Protein AF-A0A645DGV8-F1 (afdb_monomer_lite)

Structure (mmCIF, N/CA/C/O backbone):
data_AF-A0A645DGV8-F1
#
_entry.id   AF-A0A645DGV8-F1
#
loop_
_atom_site.group_PDB
_atom_site.id
_atom_site.type_symbol
_atom_site.label_atom_id
_atom_site.label_alt_id
_atom_site.label_comp_id
_atom_site.label_asym_id
_atom_site.label_entity_id
_atom_site.label_seq_id
_atom_site.pdbx_PDB_ins_code
_atom_site.Cartn_x
_atom_site.Cartn_y
_atom_site.Cartn_z
_atom_site.occupancy
_atom_site.B_iso_or_equiv
_atom_site.auth_seq_id
_atom_site.auth_comp_id
_atom_site.auth_asym_id
_atom_site.auth_atom_id
_atom_site.pdbx_PDB_model_num
ATOM 1 N N . MET A 1 1 ? 8.131 1.128 -0.378 1.00 94.56 1 MET A N 1
ATOM 2 C CA . MET A 1 1 ? 6.727 1.595 -0.230 1.00 94.56 1 MET A CA 1
ATOM 3 C C . MET A 1 1 ? 6.273 1.346 1.203 1.00 94.56 1 MET A C 1
ATOM 5 O O . MET A 1 1 ? 6.966 0.623 1.907 1.00 94.56 1 MET A O 1
ATOM 9 N N . VAL A 1 2 ? 5.171 1.954 1.645 1.00 97.00 2 VAL A N 1
ATOM 10 C CA . VAL A 1 2 ? 4.652 1.853 3.024 1.00 97.00 2 VAL A CA 1
ATOM 11 C C . VAL A 1 2 ? 3.153 1.575 3.017 1.00 97.00 2 VAL A C 1
ATOM 13 O O . VAL A 1 2 ? 2.475 1.901 2.041 1.00 97.00 2 VAL A O 1
ATOM 16 N N . LEU A 1 3 ? 2.638 1.009 4.107 1.00 97.69 3 LEU A N 1
ATOM 17 C CA . LEU A 1 3 ? 1.203 0.873 4.326 1.00 97.69 3 LEU A CA 1
ATOM 18 C C . LEU A 1 3 ? 0.654 2.152 4.964 1.00 97.69 3 LEU A C 1
ATOM 20 O O . LEU A 1 3 ? 1.232 2.695 5.905 1.00 97.69 3 LEU A O 1
ATOM 24 N N . VAL A 1 4 ? -0.481 2.621 4.457 1.00 97.50 4 VAL A N 1
ATOM 25 C CA . VAL A 1 4 ? -1.251 3.730 5.015 1.00 97.50 4 VAL A CA 1
ATOM 26 C C . VAL A 1 4 ? -2.614 3.219 5.456 1.00 97.50 4 VAL A C 1
ATOM 28 O O . VAL A 1 4 ? -3.243 2.425 4.761 1.00 97.50 4 VAL A O 1
ATOM 31 N N . SER A 1 5 ? -3.075 3.689 6.612 1.00 96.88 5 SER A N 1
ATOM 32 C CA . SER A 1 5 ? -4.399 3.387 7.169 1.00 96.88 5 SER A CA 1
ATOM 33 C C . SER A 1 5 ? -4.938 4.582 7.964 1.00 96.88 5 SER A C 1
ATOM 35 O O . SER A 1 5 ? -4.171 5.464 8.351 1.00 96.88 5 SER A O 1
ATOM 37 N N . SER A 1 6 ? -6.250 4.658 8.201 1.00 94.88 6 SER A N 1
ATOM 38 C CA . SER A 1 6 ? -6.841 5.760 8.980 1.00 94.88 6 SER A CA 1
ATOM 39 C C . SER A 1 6 ? -6.401 5.714 10.440 1.00 94.88 6 SER A C 1
ATOM 41 O O . SER A 1 6 ? -6.556 4.686 11.087 1.00 94.88 6 SER A O 1
ATOM 43 N N . SER A 1 7 ? -5.939 6.833 11.006 1.00 90.00 7 SER A N 1
ATOM 44 C CA . SER A 1 7 ? -5.564 6.873 12.430 1.00 90.00 7 SER A CA 1
ATOM 45 C C . SER A 1 7 ? -6.736 6.608 13.379 1.00 90.00 7 SER A C 1
ATOM 47 O O . SER A 1 7 ? -6.511 6.188 14.508 1.00 90.00 7 SER A O 1
ATOM 49 N N . ALA A 1 8 ? -7.975 6.853 12.942 1.00 85.12 8 ALA A N 1
ATOM 50 C CA . ALA A 1 8 ? -9.166 6.662 13.768 1.00 85.12 8 ALA A CA 1
ATOM 51 C C . ALA A 1 8 ? -9.651 5.202 13.803 1.00 85.12 8 ALA A C 1
ATOM 53 O O . ALA A 1 8 ? -10.239 4.780 14.793 1.00 85.12 8 ALA A O 1
ATOM 54 N N . ASN A 1 9 ? -9.400 4.444 12.730 1.00 77.56 9 ASN A N 1
ATOM 55 C CA . ASN A 1 9 ? -10.008 3.130 12.485 1.00 77.56 9 ASN A CA 1
ATOM 56 C C . ASN A 1 9 ? -8.968 2.029 12.198 1.00 77.56 9 ASN A C 1
ATOM 58 O O . ASN A 1 9 ? -9.311 0.987 11.639 1.00 77.56 9 ASN A O 1
ATOM 62 N N . SER A 1 10 ? -7.694 2.274 12.519 1.00 76.31 10 SER A N 1
ATOM 63 C CA . SER A 1 10 ? -6.585 1.359 12.244 1.00 76.31 10 SER A CA 1
ATOM 64 C C . SER A 1 10 ? -6.077 0.681 13.506 1.00 76.31 10 SER A C 1
ATOM 66 O O . SER A 1 10 ? -5.830 1.321 14.528 1.00 76.31 10 SER A O 1
ATOM 68 N N . HIS A 1 11 ? -5.844 -0.622 13.379 1.00 84.00 11 HIS A N 1
ATOM 69 C CA . HIS A 1 11 ? -5.140 -1.446 14.357 1.00 84.00 11 HIS A CA 1
ATOM 70 C C . HIS A 1 11 ? -3.811 -1.983 13.799 1.00 84.00 11 HIS A C 1
ATOM 72 O O . HIS A 1 11 ? -3.225 -2.906 14.367 1.00 84.00 11 HIS A O 1
ATOM 78 N N . TYR A 1 12 ? -3.334 -1.430 12.675 1.00 91.12 12 TYR A N 1
ATOM 79 C CA . TYR A 1 12 ? -2.062 -1.832 12.083 1.00 91.12 12 TYR A CA 1
ATOM 80 C C . TYR A 1 12 ? -0.894 -1.367 12.955 1.00 91.12 12 TYR A C 1
ATOM 82 O O . TYR A 1 12 ? -0.874 -0.245 13.457 1.00 91.12 12 TYR A O 1
ATOM 90 N N . LYS A 1 13 ? 0.086 -2.256 13.132 1.00 92.56 13 LYS A N 1
ATOM 91 C CA . LYS A 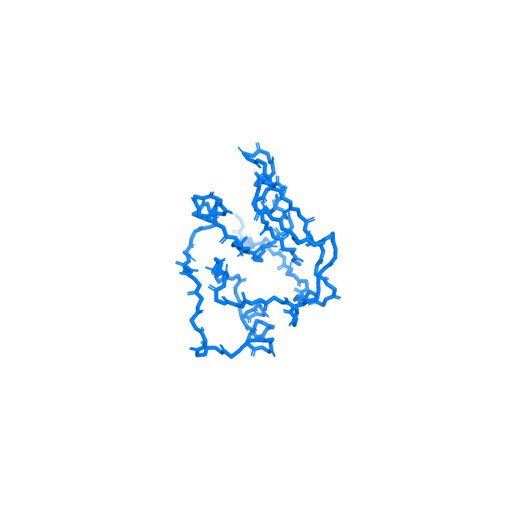1 13 ? 1.326 -1.983 13.869 1.00 92.56 13 LYS A CA 1
ATOM 92 C C . LYS A 1 13 ? 2.224 -1.031 13.074 1.00 92.56 13 LYS A C 1
ATOM 94 O O . LYS A 1 13 ? 2.061 -0.891 11.864 1.00 92.56 13 LYS A O 1
ATOM 99 N N . ASP A 1 14 ? 3.237 -0.457 13.721 1.00 95.06 14 ASP A N 1
ATOM 100 C CA . ASP A 1 14 ? 4.249 0.376 13.045 1.00 95.06 14 ASP A CA 1
ATOM 101 C C . ASP A 1 14 ? 5.035 -0.392 11.975 1.00 95.06 14 ASP A C 1
ATOM 103 O O . ASP A 1 14 ? 5.513 0.198 11.011 1.00 95.06 14 ASP A O 1
ATOM 107 N N . LYS A 1 15 ? 5.154 -1.715 12.135 1.00 97.31 15 LYS A N 1
ATOM 108 C CA . LYS A 1 15 ? 5.739 -2.629 11.154 1.00 97.31 15 LYS A CA 1
ATOM 109 C C . LYS A 1 15 ? 4.768 -3.761 10.869 1.00 97.31 15 LYS A C 1
ATOM 111 O O . LYS A 1 15 ? 4.256 -4.374 11.808 1.00 97.31 15 LYS A O 1
ATOM 116 N N . VAL A 1 16 ? 4.537 -4.053 9.596 1.00 97.25 16 VAL A N 1
ATOM 117 C CA . VAL A 1 16 ? 3.584 -5.078 9.157 1.00 97.25 16 VAL A CA 1
ATOM 118 C C . VAL A 1 16 ? 4.219 -5.990 8.115 1.00 97.25 16 VAL A C 1
ATOM 120 O O . VAL A 1 16 ? 4.945 -5.534 7.229 1.00 97.25 16 VAL A O 1
ATOM 123 N N . HIS A 1 17 ? 3.963 -7.290 8.224 1.00 97.81 17 HIS A N 1
ATOM 124 C CA . HIS A 1 17 ? 4.315 -8.236 7.177 1.00 97.81 17 HIS A CA 1
ATOM 125 C C . HIS A 1 17 ? 3.169 -8.299 6.153 1.00 97.81 17 HIS A C 1
ATOM 127 O O . HIS A 1 17 ? 2.015 -8.339 6.577 1.00 97.81 17 HIS A O 1
ATOM 133 N N . PRO A 1 18 ? 3.426 -8.334 4.830 1.00 97.19 18 PRO A N 1
ATOM 134 C CA . PRO A 1 18 ? 2.353 -8.409 3.830 1.00 97.19 18 PRO A CA 1
ATOM 135 C C . PRO A 1 18 ? 1.423 -9.616 4.026 1.00 97.19 18 PRO A C 1
ATOM 137 O O . PRO A 1 18 ? 0.212 -9.487 3.913 1.00 97.19 18 PRO A O 1
ATOM 140 N N . GLN A 1 19 ? 1.981 -10.761 4.430 1.00 96.62 19 GLN A N 1
ATOM 141 C CA . GLN A 1 19 ? 1.217 -11.980 4.735 1.00 96.62 19 GLN A CA 1
ATOM 142 C C . GLN A 1 19 ? 0.202 -11.822 5.885 1.00 96.62 19 GLN A C 1
ATOM 144 O O . GLN A 1 19 ? -0.739 -12.604 5.974 1.00 96.62 19 GLN A O 1
ATOM 149 N N . ASP A 1 20 ? 0.375 -10.822 6.755 1.00 95.62 20 ASP A N 1
ATOM 150 C CA . ASP A 1 20 ? -0.554 -10.546 7.859 1.00 95.62 20 ASP A CA 1
ATOM 151 C C . ASP A 1 20 ? -1.738 -9.661 7.420 1.00 95.62 20 ASP A C 1
ATOM 153 O O . ASP A 1 20 ? -2.617 -9.350 8.228 1.00 95.62 20 ASP A O 1
ATOM 157 N N . LEU A 1 21 ? -1.754 -9.199 6.164 1.00 96.31 21 LEU A N 1
ATOM 158 C CA . LEU A 1 21 ? -2.784 -8.313 5.632 1.00 96.31 21 LEU A CA 1
ATOM 159 C C . LEU A 1 21 ? -3.826 -9.097 4.834 1.00 96.31 21 LEU A C 1
ATOM 161 O O . LEU A 1 21 ? -3.502 -9.873 3.937 1.00 96.31 21 LEU A O 1
ATOM 165 N N . ASP A 1 22 ? -5.095 -8.808 5.108 1.00 96.06 22 ASP A N 1
ATOM 166 C CA . ASP A 1 22 ? -6.219 -9.276 4.299 1.00 96.06 22 ASP A CA 1
ATOM 167 C C . ASP A 1 22 ? -6.430 -8.337 3.098 1.00 96.06 22 ASP A C 1
ATOM 169 O O . ASP A 1 22 ? -6.845 -7.181 3.269 1.00 96.06 22 ASP A O 1
ATOM 173 N N . VAL A 1 23 ? -6.157 -8.841 1.889 1.00 97.25 23 VAL A N 1
ATOM 174 C CA . VAL A 1 23 ? -6.297 -8.113 0.613 1.00 97.25 23 VAL A CA 1
ATOM 175 C C . VAL A 1 23 ? -7.731 -7.663 0.337 1.00 97.25 23 VAL A C 1
ATOM 177 O O . VAL A 1 23 ? -7.952 -6.651 -0.326 1.00 97.25 23 VAL A O 1
ATOM 180 N N . LYS A 1 24 ? -8.734 -8.313 0.940 1.00 97.06 24 LYS A N 1
ATOM 181 C CA . LYS A 1 24 ? -10.143 -7.896 0.824 1.00 97.06 24 LYS A CA 1
ATOM 182 C C . LYS A 1 24 ? -10.426 -6.563 1.497 1.00 97.06 24 LYS A C 1
ATOM 184 O O . LYS A 1 24 ? -11.497 -5.989 1.303 1.00 97.06 24 LYS A O 1
ATOM 189 N N . ASN A 1 25 ? -9.481 -6.065 2.291 1.00 96.81 25 ASN A N 1
ATOM 190 C CA . ASN A 1 25 ? -9.536 -4.742 2.887 1.00 96.81 25 ASN A CA 1
ATOM 191 C C . ASN A 1 25 ? -8.692 -3.693 2.149 1.00 96.81 25 ASN A C 1
ATOM 193 O O . ASN A 1 25 ? -8.685 -2.527 2.548 1.00 96.81 25 ASN A O 1
ATOM 197 N N . GLU A 1 26 ? -8.018 -4.079 1.070 1.00 98.00 26 GLU A N 1
ATOM 198 C CA . GLU A 1 26 ? -7.142 -3.193 0.320 1.00 98.00 26 GLU A CA 1
ATOM 199 C C . GLU A 1 26 ? -7.927 -2.164 -0.509 1.00 98.00 26 GLU A C 1
ATOM 201 O O . GLU A 1 26 ? -8.887 -2.485 -1.220 1.00 98.00 26 GLU A O 1
ATOM 206 N N . ILE A 1 27 ? -7.469 -0.914 -0.444 1.00 98.12 27 ILE A N 1
ATOM 207 C CA . ILE A 1 27 ? -7.723 0.123 -1.442 1.00 98.12 27 ILE A CA 1
ATOM 208 C C . ILE A 1 27 ? -6.535 0.094 -2.404 1.00 98.12 27 ILE A C 1
ATOM 210 O O . ILE A 1 27 ? -5.484 0.688 -2.151 1.00 98.12 27 ILE A O 1
ATOM 214 N N . PHE A 1 28 ? -6.700 -0.650 -3.488 1.00 97.88 28 PHE A N 1
ATOM 215 C CA . PHE A 1 28 ? -5.645 -0.954 -4.436 1.00 97.88 28 PHE A CA 1
ATOM 216 C C . PHE A 1 28 ? -5.462 0.180 -5.444 1.00 97.88 28 PHE A C 1
ATOM 218 O O . PHE A 1 28 ? -6.428 0.713 -5.991 1.00 9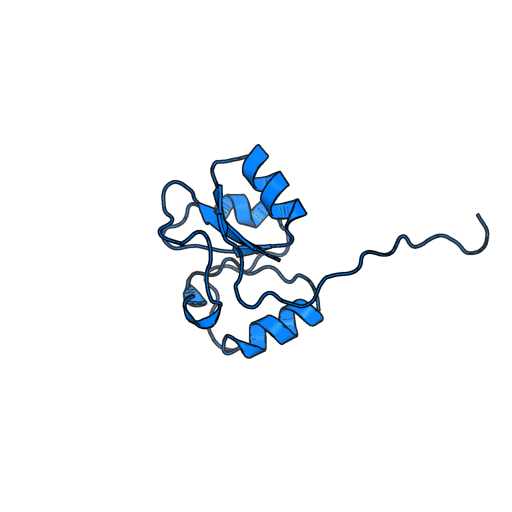7.88 28 PHE A O 1
ATOM 225 N N . SER A 1 29 ? -4.205 0.523 -5.708 1.00 96.81 29 SER A N 1
ATOM 226 C CA . SER A 1 29 ? -3.792 1.434 -6.770 1.00 96.81 29 SER A CA 1
ATOM 227 C C . SER A 1 29 ? -2.608 0.802 -7.482 1.00 96.81 29 SER A C 1
ATOM 229 O O . SER A 1 29 ? -1.649 0.391 -6.831 1.00 96.81 29 SER A O 1
ATOM 231 N N . ASP A 1 30 ? -2.648 0.770 -8.810 1.00 93.94 30 ASP A N 1
ATOM 232 C CA . ASP A 1 30 ? -1.523 0.273 -9.595 1.00 93.94 30 ASP A CA 1
ATOM 233 C C . ASP A 1 30 ? -0.360 1.282 -9.552 1.00 93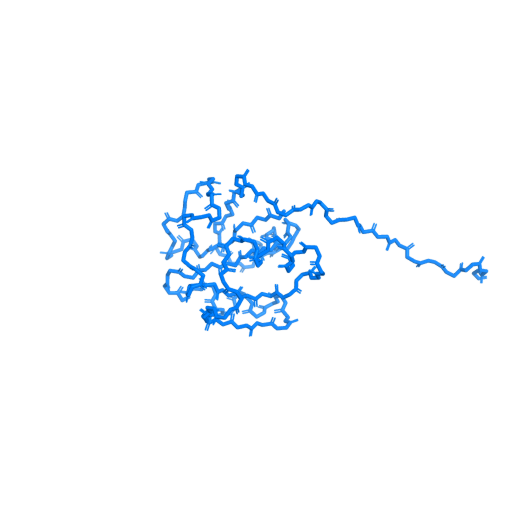.94 30 ASP A C 1
ATOM 235 O O . ASP A 1 30 ? -0.457 2.414 -10.037 1.00 93.94 30 ASP A O 1
ATOM 239 N N . TRP A 1 31 ? 0.756 0.875 -8.942 1.00 93.56 31 TRP A N 1
ATOM 240 C CA . TRP A 1 31 ? 2.000 1.647 -8.896 1.00 93.56 31 TRP A CA 1
ATOM 241 C C . TRP A 1 31 ? 3.031 1.185 -9.932 1.00 93.56 31 TRP A C 1
ATOM 243 O O . TRP A 1 31 ? 4.182 1.621 -9.882 1.00 93.56 31 TRP A O 1
ATOM 253 N N . GLY A 1 32 ? 2.637 0.359 -10.895 1.00 92.81 32 GLY A N 1
ATOM 254 C CA . GLY A 1 32 ? 3.437 -0.126 -12.009 1.00 92.81 32 GLY A CA 1
ATOM 255 C C . GLY A 1 32 ? 3.898 -1.583 -11.865 1.00 92.81 32 GLY A C 1
ATOM 256 O O . GLY A 1 32 ? 3.711 -2.209 -10.822 1.00 92.81 32 GLY A O 1
ATOM 257 N N . PRO A 1 33 ? 4.586 -2.117 -12.892 1.00 92.94 33 PRO A N 1
ATOM 258 C CA . PRO A 1 33 ? 4.810 -3.558 -13.040 1.00 92.94 33 PRO A CA 1
ATOM 259 C C . PRO A 1 33 ? 5.536 -4.226 -11.868 1.00 92.94 33 PRO A C 1
ATOM 261 O O . PRO A 1 33 ? 5.119 -5.285 -11.418 1.00 92.94 33 PRO A O 1
ATOM 264 N N . ASN A 1 34 ? 6.588 -3.602 -11.328 1.00 93.12 34 ASN A N 1
ATOM 265 C CA . ASN A 1 34 ? 7.336 -4.182 -10.203 1.00 93.12 34 ASN A CA 1
ATOM 266 C C . ASN A 1 34 ? 6.480 -4.277 -8.934 1.00 93.12 34 ASN A C 1
ATOM 268 O O . ASN A 1 34 ? 6.620 -5.221 -8.162 1.00 93.12 34 ASN A O 1
ATOM 272 N N . 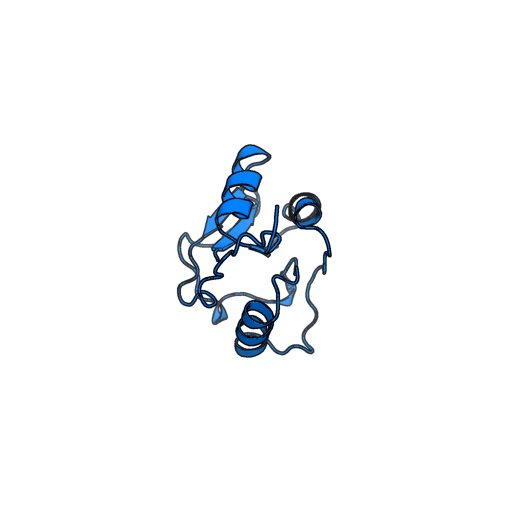PHE A 1 35 ? 5.588 -3.305 -8.723 1.00 95.31 35 PHE A N 1
ATOM 273 C CA . PHE A 1 35 ? 4.643 -3.357 -7.616 1.00 95.31 35 PHE A CA 1
ATOM 274 C C . PHE A 1 35 ? 3.611 -4.461 -7.836 1.00 95.31 35 PHE A C 1
ATOM 276 O O . PHE A 1 35 ? 3.362 -5.218 -6.907 1.00 95.31 35 PHE A O 1
ATOM 283 N N . GLN A 1 36 ? 3.078 -4.594 -9.055 1.00 95.62 36 GLN A N 1
ATOM 284 C CA . GLN A 1 36 ? 2.123 -5.651 -9.389 1.00 95.62 36 GLN A CA 1
ATOM 285 C C . GLN A 1 36 ? 2.716 -7.046 -9.163 1.00 95.62 36 GLN A C 1
ATOM 287 O O . GLN A 1 36 ? 2.098 -7.863 -8.499 1.00 95.62 36 GLN A O 1
ATOM 292 N N . VAL A 1 37 ? 3.944 -7.299 -9.629 1.00 96.25 37 VAL A N 1
ATOM 293 C CA . VAL A 1 37 ? 4.626 -8.591 -9.422 1.00 96.25 37 VAL A CA 1
ATOM 294 C C . VAL A 1 37 ? 4.821 -8.893 -7.936 1.00 96.25 37 VAL A C 1
ATOM 296 O O . VAL A 1 37 ? 4.604 -10.019 -7.497 1.00 96.25 37 VAL A O 1
ATOM 299 N N . TRP A 1 38 ? 5.226 -7.893 -7.149 1.00 97.25 38 TRP A N 1
ATOM 300 C CA . TRP A 1 38 ? 5.358 -8.047 -5.702 1.00 97.25 38 TRP A CA 1
ATOM 301 C C . TRP A 1 38 ? 4.001 -8.278 -5.020 1.00 97.25 38 TRP A C 1
ATOM 303 O O . TRP A 1 38 ? 3.919 -9.079 -4.096 1.00 97.25 38 TRP A O 1
ATOM 313 N N . HIS A 1 39 ? 2.939 -7.607 -5.469 1.00 97.50 39 HIS A N 1
ATOM 314 C CA . HIS A 1 39 ? 1.583 -7.757 -4.934 1.00 97.50 39 HIS A CA 1
ATOM 315 C C . HIS A 1 39 ? 1.029 -9.160 -5.211 1.00 97.50 39 HIS A C 1
ATOM 317 O O . HIS A 1 39 ? 0.649 -9.860 -4.275 1.00 97.50 39 HIS A O 1
ATOM 323 N N . ASP A 1 40 ? 1.123 -9.611 -6.461 1.00 97.12 40 ASP A N 1
ATOM 324 C CA . ASP A 1 40 ? 0.665 -10.928 -6.917 1.00 97.12 40 ASP A CA 1
ATOM 325 C C . ASP A 1 40 ? 1.441 -12.091 -6.267 1.00 97.12 40 ASP A C 1
ATOM 327 O O . ASP A 1 40 ? 0.979 -13.231 -6.257 1.00 97.12 40 ASP A O 1
ATOM 331 N N . TYR A 1 41 ? 2.635 -11.825 -5.724 1.00 97.25 41 TYR A N 1
ATOM 332 C CA . TYR A 1 41 ? 3.387 -12.798 -4.929 1.00 97.25 41 TYR A CA 1
ATOM 333 C C . TYR A 1 41 ? 2.765 -13.024 -3.540 1.00 97.25 41 TYR A C 1
ATOM 335 O O . TYR A 1 41 ? 2.817 -14.139 -3.020 1.00 97.25 41 TYR A O 1
ATOM 343 N N . TRP A 1 42 ? 2.202 -11.981 -2.922 1.00 97.69 42 TRP A N 1
ATOM 344 C CA . TRP A 1 42 ? 1.647 -12.050 -1.565 1.00 97.69 42 TRP A CA 1
ATOM 345 C C . TRP A 1 42 ? 0.172 -12.429 -1.524 1.00 97.69 42 TRP A C 1
ATOM 347 O O . TRP A 1 42 ? -0.259 -13.054 -0.554 1.00 97.69 42 TRP A O 1
ATOM 357 N N . TRP A 1 43 ? -0.590 -12.067 -2.553 1.00 97.62 43 TRP A N 1
ATOM 358 C CA . TRP A 1 43 ? -2.027 -12.302 -2.620 1.00 97.62 43 TRP A CA 1
ATOM 359 C C . TRP A 1 43 ? -2.415 -12.860 -3.985 1.00 97.62 43 TRP A C 1
ATOM 361 O O . TRP A 1 43 ? -1.848 -12.473 -5.003 1.00 97.62 43 TRP A O 1
ATOM 371 N N . ASP A 1 44 ? -3.407 -13.752 -4.012 1.00 96.19 44 ASP A N 1
ATOM 372 C CA . ASP A 1 44 ? -3.938 -14.276 -5.269 1.00 96.19 44 ASP A CA 1
ATOM 373 C C . ASP A 1 44 ? -4.525 -13.114 -6.100 1.00 96.19 44 ASP A C 1
ATOM 375 O O . ASP A 1 44 ? -5.415 -12.404 -5.619 1.00 96.19 44 ASP A O 1
ATOM 379 N N . PRO A 1 45 ? -4.083 -12.902 -7.353 1.00 94.44 45 PRO A N 1
ATOM 380 C CA . PRO A 1 45 ? -4.622 -11.851 -8.211 1.00 94.44 45 PRO A CA 1
ATOM 381 C C . PRO A 1 45 ? -6.140 -11.949 -8.422 1.00 94.44 45 PRO A C 1
ATOM 383 O O . PRO A 1 45 ? -6.786 -10.925 -8.671 1.00 94.44 45 PRO A O 1
ATOM 386 N N . ALA A 1 46 ? -6.708 -13.156 -8.306 1.00 94.81 46 ALA A N 1
ATOM 387 C CA . ALA A 1 46 ? -8.141 -13.414 -8.393 1.00 94.81 46 ALA A CA 1
ATOM 388 C C . ALA A 1 46 ? -8.908 -13.033 -7.116 1.00 94.81 46 ALA A C 1
ATOM 390 O O . ALA A 1 46 ? -10.135 -12.897 -7.165 1.00 94.81 46 ALA A O 1
ATOM 391 N N . GLU A 1 47 ? -8.226 -12.826 -5.983 1.00 95.19 47 GLU A N 1
ATOM 392 C CA . GLU A 1 47 ? -8.883 -12.342 -4.777 1.00 95.19 47 GLU A CA 1
ATOM 393 C C . GLU A 1 47 ? -9.358 -10.890 -4.957 1.00 95.19 47 GLU A C 1
ATOM 395 O O . GLU A 1 47 ? -8.629 -10.027 -5.473 1.00 95.19 47 GLU A O 1
ATOM 400 N N . PRO A 1 48 ? -10.608 -10.597 -4.550 1.00 93.81 48 PRO A N 1
ATOM 401 C CA . PRO A 1 48 ? -11.172 -9.273 -4.710 1.00 93.81 48 PRO A CA 1
ATOM 402 C C . PRO A 1 48 ? -10.546 -8.307 -3.708 1.00 93.81 48 PRO A C 1
ATOM 404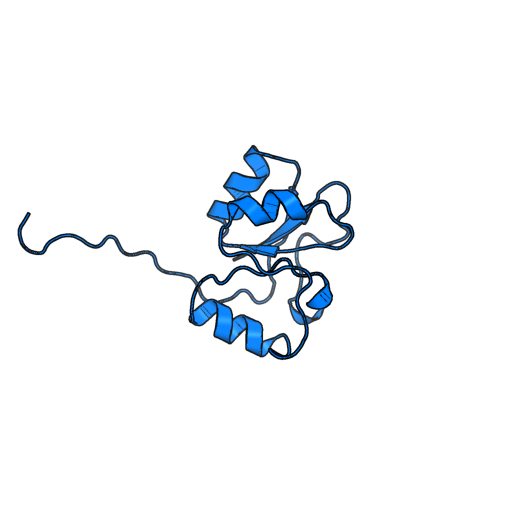 O O . PRO A 1 48 ? -10.547 -8.542 -2.501 1.00 93.81 48 PRO A O 1
ATOM 407 N N . LYS A 1 49 ? -10.088 -7.172 -4.230 1.00 95.69 49 LYS A N 1
ATOM 408 C CA . LYS A 1 49 ? -9.697 -6.000 -3.450 1.00 95.69 49 LYS A CA 1
ATOM 409 C C . LYS A 1 49 ? -10.969 -5.273 -3.024 1.00 95.69 49 LYS A C 1
ATOM 411 O O . LYS A 1 49 ? -11.988 -5.362 -3.714 1.00 95.69 49 LYS A O 1
ATOM 416 N N . LYS A 1 50 ? -10.931 -4.514 -1.927 1.00 96.31 50 LYS A N 1
ATOM 417 C CA . LYS A 1 50 ? -12.124 -3.777 -1.476 1.00 96.31 50 LYS A CA 1
ATOM 418 C C . LYS A 1 50 ? -12.532 -2.714 -2.483 1.00 96.31 50 LYS A C 1
ATOM 420 O O . LYS A 1 50 ? -13.710 -2.561 -2.795 1.00 96.31 50 LYS A O 1
ATOM 425 N N . ILE A 1 51 ? -11.545 -1.943 -2.932 1.00 96.88 51 ILE A N 1
ATOM 426 C CA . ILE A 1 51 ? -11.704 -0.822 -3.856 1.00 96.88 51 ILE A CA 1
ATOM 427 C C . ILE A 1 51 ? -10.463 -0.789 -4.743 1.00 96.88 51 ILE A C 1
ATOM 429 O O . ILE A 1 51 ? -9.354 -0.958 -4.252 1.00 96.88 51 ILE A O 1
ATOM 433 N N . THR A 1 52 ? -10.641 -0.553 -6.040 1.00 97.12 52 THR A N 1
ATOM 434 C CA . THR A 1 52 ? -9.543 -0.230 -6.960 1.00 97.12 52 THR A CA 1
ATOM 435 C C . THR A 1 52 ? -9.691 1.217 -7.404 1.00 97.12 52 THR A C 1
ATOM 437 O O . THR A 1 52 ? -10.785 1.634 -7.783 1.00 97.12 52 THR A O 1
ATOM 440 N N . VAL A 1 53 ? -8.608 1.985 -7.333 1.00 97.19 53 VAL A N 1
ATOM 441 C CA . VAL A 1 53 ? -8.570 3.396 -7.725 1.00 97.19 53 VAL A CA 1
ATOM 442 C C . VAL A 1 53 ? -7.483 3.631 -8.767 1.00 97.19 53 VAL A C 1
ATOM 444 O O . VAL A 1 53 ? -6.445 2.977 -8.760 1.00 97.19 53 VAL A O 1
ATOM 447 N N . ASP A 1 54 ? -7.714 4.598 -9.649 1.00 94.25 54 ASP A N 1
ATOM 448 C CA . ASP A 1 54 ? -6.763 5.025 -10.684 1.00 94.25 54 ASP A CA 1
ATOM 449 C C . ASP A 1 54 ? -5.946 6.263 -10.275 1.00 94.25 54 ASP A C 1
ATOM 451 O O . ASP A 1 54 ? -4.933 6.601 -10.887 1.00 94.25 54 ASP A O 1
ATOM 455 N N . THR A 1 55 ? -6.382 6.945 -9.216 1.00 93.12 55 THR A N 1
ATOM 456 C CA . THR A 1 55 ? -5.833 8.218 -8.769 1.00 93.12 55 THR A CA 1
ATOM 457 C C . THR A 1 55 ? -5.520 8.146 -7.284 1.00 93.12 55 THR A C 1
ATOM 459 O O . THR A 1 55 ? -6.409 7.942 -6.458 1.00 93.12 55 THR A O 1
ATOM 462 N N . ALA A 1 56 ? -4.268 8.429 -6.914 1.00 92.81 56 ALA A N 1
ATOM 463 C CA . ALA A 1 56 ? -3.807 8.386 -5.523 1.00 92.81 56 ALA A CA 1
ATOM 464 C C . ALA A 1 56 ? -4.691 9.200 -4.557 1.00 92.81 56 ALA A C 1
ATOM 466 O O . ALA A 1 56 ? -4.909 8.804 -3.418 1.00 92.81 56 ALA A O 1
ATOM 467 N N . GLY A 1 57 ? -5.241 10.334 -5.004 1.00 93.62 57 GLY A N 1
ATOM 468 C CA . GLY A 1 57 ? -6.125 11.167 -4.184 1.00 93.62 57 GLY A CA 1
ATOM 469 C C . GLY A 1 57 ? -7.411 10.467 -3.722 1.00 93.62 57 GLY A C 1
ATOM 470 O O . GLY A 1 57 ? -7.896 10.779 -2.636 1.00 93.62 57 GLY A O 1
ATOM 471 N N . LEU A 1 58 ? -7.928 9.502 -4.492 1.00 96.31 58 LEU A N 1
ATOM 472 C CA . LEU A 1 58 ? -9.125 8.734 -4.130 1.00 96.31 58 LEU A CA 1
ATOM 473 C C . LEU A 1 58 ? -8.875 7.814 -2.932 1.00 96.31 58 LEU A C 1
ATOM 475 O O . LEU A 1 58 ? -9.797 7.562 -2.162 1.00 96.31 58 LEU A O 1
ATOM 479 N N . ILE A 1 59 ? -7.626 7.394 -2.698 1.00 97.31 59 ILE A N 1
ATOM 480 C CA . ILE A 1 59 ? -7.260 6.601 -1.516 1.00 97.31 59 ILE A CA 1
ATOM 481 C C . ILE A 1 59 ? -7.705 7.325 -0.242 1.00 97.31 59 ILE A C 1
ATOM 483 O O . ILE A 1 59 ? -8.320 6.721 0.632 1.00 97.31 59 ILE A O 1
ATOM 487 N N . LEU A 1 60 ? -7.481 8.641 -0.158 1.00 94.75 60 LEU A N 1
ATOM 488 C CA . LEU A 1 60 ? -7.873 9.436 1.007 1.00 94.75 60 LEU A CA 1
ATOM 489 C C . LEU A 1 60 ? -9.386 9.486 1.229 1.00 94.75 60 LEU A C 1
ATOM 491 O O . LEU A 1 60 ? -9.813 9.559 2.379 1.00 94.75 60 LEU A O 1
ATOM 495 N N . GLN A 1 61 ? -10.187 9.435 0.163 1.00 94.62 61 GLN A N 1
ATOM 496 C CA . GLN A 1 61 ? -11.647 9.450 0.276 1.00 94.62 61 GLN A CA 1
ATOM 497 C C . GLN A 1 61 ? -12.181 8.163 0.914 1.00 94.62 61 GLN A C 1
ATOM 499 O O . GLN A 1 61 ? -13.209 8.194 1.586 1.00 94.62 61 GLN A O 1
ATOM 504 N N . PHE A 1 62 ? -11.462 7.051 0.745 1.00 95.44 62 PHE A N 1
ATOM 505 C CA . PHE A 1 62 ? -11.896 5.734 1.199 1.00 95.44 62 PHE A CA 1
ATOM 506 C C . PHE A 1 62 ? -11.137 5.201 2.420 1.00 95.44 62 PHE A C 1
ATOM 508 O O . PHE A 1 62 ? -11.631 4.284 3.069 1.00 95.44 62 PHE A O 1
ATOM 515 N N . ILE A 1 63 ? -9.993 5.788 2.795 1.00 94.88 63 ILE A N 1
ATOM 516 C CA . ILE A 1 63 ? -9.122 5.275 3.872 1.00 94.88 63 ILE A CA 1
ATOM 517 C C . ILE A 1 63 ? -9.795 5.207 5.253 1.00 94.88 63 ILE A C 1
ATOM 519 O O . ILE A 1 63 ? -9.324 4.503 6.140 1.00 94.88 63 ILE A O 1
ATOM 523 N N . ASN A 1 64 ? -10.882 5.958 5.458 1.00 93.31 64 ASN A N 1
ATOM 524 C CA . ASN A 1 64 ? -11.638 5.965 6.712 1.00 93.31 64 ASN A CA 1
ATOM 525 C C . ASN A 1 64 ? -12.665 4.830 6.807 1.00 93.31 64 ASN A C 1
ATOM 527 O O . ASN A 1 64 ? -13.243 4.640 7.877 1.00 93.31 64 ASN A O 1
ATOM 531 N N . ILE A 1 65 ? -12.888 4.063 5.733 1.00 93.19 65 ILE A N 1
ATOM 532 C CA . ILE A 1 65 ? -13.703 2.851 5.804 1.00 93.19 65 ILE A CA 1
ATOM 533 C C . ILE A 1 65 ? -13.030 1.884 6.798 1.00 93.19 65 ILE A C 1
ATOM 535 O O . ILE A 1 65 ? -11.815 1.676 6.712 1.00 93.19 65 ILE A O 1
ATOM 539 N N . PRO A 1 66 ? -13.783 1.269 7.730 1.00 90.19 66 PRO A N 1
ATOM 540 C CA . PRO A 1 66 ? -13.212 0.357 8.714 1.00 90.19 66 PRO A CA 1
ATOM 541 C C . PRO A 1 66 ? -12.351 -0.745 8.088 1.00 90.19 66 PRO A C 1
ATOM 543 O O . PRO A 1 66 ? -12.701 -1.310 7.041 1.00 90.19 66 PRO A O 1
ATOM 546 N N . ASN A 1 67 ? -11.238 -1.033 8.765 1.00 89.00 67 ASN A N 1
ATOM 547 C CA . ASN A 1 67 ? -10.225 -2.031 8.413 1.00 89.00 67 ASN A CA 1
ATOM 548 C C . ASN A 1 67 ? -9.494 -1.797 7.086 1.00 89.00 67 ASN A C 1
ATOM 550 O O . ASN A 1 67 ? -8.732 -2.663 6.680 1.00 89.00 67 ASN A O 1
ATOM 554 N N . THR A 1 68 ? -9.698 -0.666 6.404 1.00 95.69 68 THR A N 1
ATOM 555 C CA . THR A 1 68 ? -9.044 -0.433 5.111 1.00 95.69 68 THR A CA 1
ATOM 556 C C . THR A 1 68 ? -7.602 0.025 5.227 1.00 95.69 68 THR A C 1
ATOM 558 O O . THR A 1 68 ? -7.196 0.698 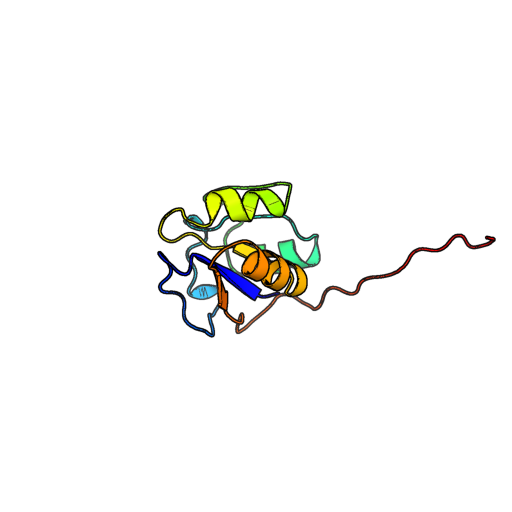6.180 1.00 95.69 68 THR A O 1
ATOM 561 N N . TRP A 1 69 ? -6.832 -0.340 4.211 1.00 97.69 69 TRP A N 1
ATOM 562 C CA . TRP A 1 69 ? -5.438 0.037 4.065 1.00 97.69 69 TRP A CA 1
ATOM 563 C C . TRP A 1 69 ? -5.084 0.192 2.591 1.00 97.69 69 TRP A C 1
ATOM 565 O O . TRP A 1 69 ? -5.766 -0.332 1.714 1.00 97.69 69 TRP A O 1
ATOM 575 N N . ALA A 1 70 ? -4.009 0.922 2.323 1.00 97.94 70 ALA A N 1
ATOM 576 C CA . ALA A 1 70 ? -3.432 1.041 0.993 1.00 97.94 70 ALA A CA 1
ATOM 577 C C . ALA A 1 70 ? -1.912 0.987 1.090 1.00 97.94 70 ALA A C 1
ATOM 579 O O . ALA A 1 70 ? -1.330 1.554 2.018 1.00 97.94 70 ALA A O 1
ATOM 580 N N . ILE A 1 71 ? -1.258 0.366 0.115 1.00 97.81 71 ILE A N 1
ATOM 581 C CA . ILE A 1 71 ? 0.190 0.490 -0.045 1.00 97.81 71 ILE A CA 1
ATOM 582 C C . ILE A 1 71 ? 0.466 1.627 -1.010 1.00 97.81 71 ILE A C 1
ATOM 584 O O . ILE A 1 71 ? -0.111 1.688 -2.094 1.00 97.81 71 ILE A O 1
ATOM 588 N N . VAL A 1 72 ? 1.342 2.546 -0.610 1.00 96.88 72 VAL A N 1
ATOM 589 C CA . VAL A 1 72 ? 1.692 3.718 -1.413 1.00 96.88 72 VAL A CA 1
ATOM 590 C C . VAL A 1 72 ? 3.195 4.013 -1.344 1.00 96.88 72 VAL A C 1
ATOM 592 O O . VAL A 1 72 ? 3.883 3.625 -0.391 1.00 96.88 72 VAL A O 1
ATOM 595 N N . PRO A 1 73 ? 3.749 4.739 -2.329 1.00 95.56 73 PRO A N 1
ATOM 596 C CA . PRO A 1 73 ? 5.069 5.341 -2.209 1.00 95.56 73 PRO A CA 1
ATOM 597 C C . PRO A 1 73 ? 5.178 6.250 -0.973 1.00 95.56 73 PRO A C 1
ATOM 599 O O . PRO A 1 73 ? 4.242 6.969 -0.624 1.00 95.56 73 PRO A O 1
ATOM 602 N N . THR A 1 74 ? 6.340 6.264 -0.320 1.00 94.50 74 THR A N 1
ATOM 603 C CA . THR A 1 74 ? 6.555 6.988 0.946 1.00 94.50 74 THR A CA 1
ATOM 604 C C . THR A 1 74 ? 6.249 8.487 0.837 1.00 94.50 74 THR A C 1
ATOM 606 O O . THR A 1 74 ? 5.634 9.068 1.728 1.00 94.50 74 THR A O 1
ATOM 609 N N . ASN A 1 75 ? 6.597 9.123 -0.286 1.00 92.88 75 ASN A N 1
ATOM 610 C CA . ASN A 1 75 ? 6.268 10.528 -0.547 1.00 92.88 75 ASN A CA 1
ATOM 611 C C . ASN A 1 75 ? 4.750 10.788 -0.592 1.00 92.88 75 ASN A C 1
ATOM 613 O O . ASN A 1 75 ? 4.292 11.816 -0.094 1.00 92.88 75 ASN A O 1
ATOM 617 N N . ILE A 1 76 ? 3.968 9.853 -1.138 1.00 95.19 76 ILE A N 1
ATOM 618 C CA . ILE A 1 76 ? 2.503 9.926 -1.157 1.00 95.19 76 ILE A CA 1
ATOM 619 C C . ILE A 1 76 ? 1.947 9.792 0.265 1.00 95.19 76 ILE A C 1
ATOM 621 O O . ILE A 1 76 ? 1.108 10.598 0.661 1.00 95.19 76 ILE A O 1
ATOM 625 N N . ALA A 1 77 ? 2.468 8.861 1.071 1.00 96.25 77 ALA A N 1
ATOM 626 C CA . ALA A 1 77 ? 2.069 8.713 2.474 1.00 96.25 77 ALA A CA 1
ATOM 627 C C . ALA A 1 77 ? 2.311 9.994 3.296 1.00 96.25 77 ALA A C 1
ATOM 629 O O . ALA A 1 77 ? 1.458 10.411 4.080 1.00 96.25 77 ALA A O 1
ATOM 630 N N . HIS A 1 78 ? 3.441 10.674 3.083 1.00 95.50 78 HIS A N 1
ATOM 631 C CA . HIS A 1 78 ? 3.701 11.964 3.727 1.00 95.50 78 HIS A CA 1
ATOM 632 C C . HIS A 1 78 ? 2.741 13.061 3.254 1.00 95.50 78 HIS A C 1
ATOM 634 O O . HIS A 1 78 ? 2.229 13.824 4.074 1.00 95.50 78 HIS A O 1
ATOM 640 N N . ALA A 1 79 ? 2.435 13.118 1.954 1.00 96.00 79 ALA A N 1
ATOM 641 C CA . ALA A 1 79 ? 1.438 14.049 1.429 1.00 96.00 79 ALA A CA 1
ATOM 642 C C . ALA A 1 79 ? 0.040 13.793 2.021 1.00 96.00 79 ALA A C 1
ATOM 644 O O . ALA A 1 79 ? -0.708 14.737 2.274 1.00 96.00 79 ALA A O 1
ATOM 645 N N . PHE A 1 80 ? -0.302 12.530 2.278 1.00 96.12 80 PHE A N 1
ATOM 646 C CA . PHE A 1 80 ? -1.551 12.119 2.916 1.00 96.12 80 PHE A CA 1
ATOM 647 C C . PHE A 1 80 ? -1.638 12.577 4.370 1.00 96.12 80 PHE A C 1
ATOM 649 O O . PHE A 1 80 ? -2.637 13.186 4.752 1.00 96.12 80 PHE A O 1
ATOM 656 N N . LYS A 1 81 ? -0.568 12.377 5.145 1.00 94.50 81 LYS A N 1
ATOM 657 C CA . LYS A 1 81 ? -0.474 12.813 6.546 1.00 94.50 81 LYS A CA 1
ATOM 658 C C . LYS A 1 81 ? -0.661 14.323 6.721 1.00 94.50 81 LYS A C 1
ATOM 660 O O . LYS A 1 81 ? -1.199 14.757 7.733 1.00 94.50 81 LYS A O 1
ATOM 665 N N . ASN A 1 82 ? -0.281 15.117 5.719 1.00 93.94 82 ASN A N 1
ATOM 666 C CA . ASN A 1 82 ? -0.492 16.568 5.718 1.00 93.94 82 ASN A CA 1
ATOM 667 C C . ASN A 1 82 ? -1.950 16.980 5.443 1.00 93.94 82 ASN A C 1
ATOM 669 O O . ASN A 1 82 ? -2.297 18.141 5.645 1.00 93.94 82 ASN A O 1
ATOM 673 N N . ARG A 1 83 ? -2.792 16.068 4.940 1.00 93.44 83 ARG A N 1
ATOM 674 C CA . ARG A 1 83 ? -4.186 16.347 4.558 1.00 93.44 83 ARG A CA 1
ATOM 675 C C . ARG A 1 83 ? -5.201 15.784 5.544 1.00 93.44 83 ARG A C 1
ATOM 677 O O . ARG A 1 83 ? -6.227 16.419 5.757 1.00 93.44 83 ARG A O 1
ATOM 684 N N . GLN A 1 84 ? -4.940 14.613 6.123 1.00 92.38 84 GLN A N 1
ATOM 685 C CA . GLN A 1 84 ? -5.802 14.015 7.144 1.00 92.38 84 GLN A CA 1
ATOM 686 C C . GLN A 1 84 ? -5.030 13.042 8.054 1.00 92.38 84 GLN A C 1
ATOM 688 O O . GLN A 1 84 ? -3.968 12.555 7.658 1.00 92.38 84 GLN A O 1
ATOM 693 N N . PRO A 1 85 ? -5.556 12.729 9.254 1.00 93.50 85 PRO A N 1
ATOM 694 C CA . PRO A 1 85 ? -4.929 11.784 10.175 1.00 93.50 85 PRO A CA 1
ATOM 695 C C . PRO A 1 85 ? -4.840 10.374 9.578 1.00 93.50 85 PRO A C 1
ATOM 697 O O . PRO A 1 85 ? -5.845 9.678 9.419 1.00 93.50 85 PRO A O 1
ATOM 700 N N . VAL A 1 86 ? -3.619 9.953 9.256 1.00 96.12 86 VAL A N 1
ATOM 701 C CA . VAL A 1 86 ? -3.308 8.594 8.808 1.00 96.12 86 VAL A CA 1
ATOM 702 C C . VAL A 1 86 ? -2.102 8.043 9.561 1.00 96.12 86 VAL A C 1
ATOM 704 O O . VAL A 1 86 ? -1.165 8.776 9.896 1.00 96.12 86 VAL A O 1
ATOM 707 N N . ASN A 1 87 ? -2.114 6.734 9.782 1.00 95.94 87 ASN A N 1
ATOM 708 C CA . ASN A 1 87 ? -0.971 5.977 10.266 1.00 95.94 87 ASN A CA 1
ATOM 709 C C . ASN A 1 87 ? -0.131 5.525 9.068 1.00 95.94 87 ASN A C 1
ATOM 711 O O . ASN A 1 87 ? -0.675 5.185 8.015 1.00 95.94 87 ASN A O 1
ATOM 715 N N . ILE A 1 88 ? 1.190 5.536 9.240 1.00 97.12 88 ILE A N 1
ATOM 716 C CA . ILE A 1 88 ? 2.156 5.062 8.249 1.00 97.12 88 ILE A CA 1
ATOM 717 C C . ILE A 1 88 ? 2.915 3.906 8.888 1.00 97.12 88 ILE A C 1
ATOM 719 O O . ILE A 1 88 ? 3.619 4.119 9.873 1.00 97.12 88 ILE A O 1
ATOM 723 N N . SER A 1 89 ? 2.780 2.721 8.307 1.00 97.25 89 SER A N 1
ATOM 724 C CA . SER A 1 89 ? 3.430 1.498 8.768 1.00 97.25 89 SER A CA 1
ATOM 725 C C . SER A 1 89 ? 4.486 1.048 7.762 1.00 97.25 89 SER A C 1
ATOM 727 O O . SER A 1 89 ? 4.254 1.026 6.549 1.00 97.25 89 SER A O 1
ATOM 729 N N . GLU A 1 90 ? 5.655 0.666 8.260 1.00 97.31 90 GLU A N 1
ATOM 730 C CA . GLU A 1 90 ? 6.716 0.054 7.469 1.00 97.31 90 GLU A CA 1
ATOM 731 C C . GLU A 1 90 ? 6.298 -1.359 7.036 1.00 97.31 90 GLU A C 1
ATOM 733 O O . GLU A 1 90 ? 5.818 -2.155 7.846 1.00 97.31 90 GLU A O 1
ATOM 738 N N . LEU A 1 91 ? 6.498 -1.684 5.759 1.00 97.75 91 LEU A N 1
ATOM 739 C CA . LEU A 1 91 ? 6.376 -3.058 5.277 1.00 97.75 91 LEU A CA 1
ATOM 740 C C . LEU A 1 91 ? 7.672 -3.801 5.608 1.00 97.75 91 LEU A C 1
ATOM 742 O O . LEU A 1 91 ? 8.743 -3.349 5.214 1.00 97.75 91 LEU A O 1
ATOM 746 N N . LEU A 1 92 ? 7.582 -4.947 6.287 1.00 97.69 92 LEU A N 1
ATOM 747 C CA . LEU A 1 92 ? 8.754 -5.778 6.596 1.00 97.69 92 LEU A CA 1
ATOM 748 C C . LEU A 1 92 ? 9.410 -6.356 5.337 1.00 97.69 92 LEU A C 1
ATOM 750 O O . LEU A 1 92 ? 10.621 -6.552 5.312 1.00 97.69 92 LEU A O 1
ATOM 754 N N . VAL A 1 93 ? 8.611 -6.604 4.297 1.00 97.50 93 VAL A N 1
ATOM 755 C CA . VAL A 1 93 ? 9.087 -7.040 2.981 1.00 97.50 93 VAL A CA 1
ATOM 756 C C . VAL A 1 93 ? 8.481 -6.118 1.920 1.00 97.50 93 VAL A C 1
ATOM 758 O O . VAL A 1 93 ? 7.458 -6.463 1.330 1.00 97.50 93 VAL A O 1
ATOM 761 N N . PRO A 1 94 ? 9.022 -4.902 1.725 1.00 95.50 94 PRO A N 1
ATOM 762 C CA . PRO A 1 94 ? 8.478 -3.950 0.763 1.00 95.50 94 PRO A CA 1
ATOM 763 C C . PRO A 1 94 ? 8.751 -4.399 -0.685 1.00 95.50 94 PRO A C 1
ATOM 765 O O . PRO A 1 94 ? 9.673 -5.183 -0.913 1.00 95.50 94 PRO A O 1
ATOM 768 N N . PRO A 1 95 ? 8.002 -3.878 -1.675 1.00 94.00 95 PRO A N 1
ATOM 769 C CA . PRO A 1 95 ? 8.394 -3.999 -3.076 1.00 94.00 95 PRO A CA 1
ATOM 770 C C . PRO A 1 95 ? 9.726 -3.286 -3.319 1.00 94.00 95 PRO A C 1
ATOM 772 O O . PRO A 1 95 ? 10.067 -2.341 -2.593 1.00 94.00 95 PRO A O 1
ATOM 775 N N . ASP A 1 96 ? 10.422 -3.699 -4.380 1.00 88.69 96 ASP A N 1
ATOM 776 C CA . ASP A 1 96 ? 11.680 -3.095 -4.815 1.00 88.69 96 ASP A CA 1
ATOM 777 C C . ASP A 1 96 ? 11.582 -1.570 -4.942 1.00 88.69 96 ASP A C 1
ATOM 779 O O . ASP A 1 96 ? 10.535 -0.992 -5.268 1.00 88.69 96 ASP A O 1
ATOM 783 N N . GLU A 1 97 ? 12.705 -0.901 -4.684 1.00 82.25 97 GLU A N 1
ATOM 784 C CA . GLU A 1 97 ? 12.767 0.552 -4.739 1.00 82.25 97 GLU A CA 1
ATOM 785 C C . GLU A 1 97 ? 12.456 1.063 -6.152 1.00 82.25 97 GLU A C 1
ATOM 787 O O . GLU A 1 97 ? 13.053 0.659 -7.153 1.00 82.25 97 GLU A O 1
ATOM 792 N N . ARG A 1 98 ? 11.503 1.997 -6.236 1.00 79.00 98 ARG A N 1
ATOM 793 C CA . ARG A 1 98 ? 11.140 2.630 -7.501 1.00 79.00 98 ARG A CA 1
ATOM 794 C C . ARG A 1 98 ? 12.101 3.772 -7.803 1.00 79.00 98 ARG A C 1
ATOM 796 O O . ARG A 1 98 ? 12.064 4.804 -7.136 1.00 79.00 98 ARG A O 1
ATOM 803 N N . ILE A 1 99 ? 12.896 3.614 -8.856 1.00 82.94 99 ILE A N 1
ATOM 804 C CA . ILE A 1 99 ? 13.796 4.662 -9.343 1.00 82.94 99 ILE A CA 1
ATOM 805 C C . ILE A 1 99 ? 13.022 5.619 -10.255 1.00 82.94 99 ILE A C 1
ATOM 807 O O . ILE A 1 99 ? 12.371 5.202 -11.215 1.00 82.94 99 ILE A O 1
ATOM 811 N N . TYR A 1 100 ? 13.098 6.917 -9.958 1.00 83.69 100 TYR A N 1
ATOM 812 C CA . TYR A 1 100 ? 12.495 7.971 -10.770 1.00 83.69 100 TYR A CA 1
ATOM 813 C C . TYR A 1 100 ? 13.544 8.601 -11.685 1.00 83.69 100 TYR A C 1
ATOM 815 O O . TYR A 1 100 ? 14.594 9.047 -11.225 1.00 83.69 100 TYR A O 1
ATOM 823 N N . TYR A 1 101 ? 13.232 8.691 -12.977 1.00 88.38 101 TYR A N 1
ATOM 824 C CA . TYR A 1 101 ? 14.100 9.310 -13.977 1.00 88.38 101 TYR A CA 1
ATOM 825 C C . TYR A 1 101 ? 13.470 10.596 -14.508 1.00 88.38 101 TYR A C 1
ATOM 827 O O . TYR A 1 101 ? 12.285 10.634 -14.842 1.00 88.38 101 TYR A O 1
ATOM 835 N N . LYS A 1 102 ? 14.278 11.653 -14.636 1.00 92.44 102 LYS A N 1
ATOM 836 C CA . LYS A 1 102 ? 13.893 12.860 -15.373 1.00 92.44 102 LYS A CA 1
ATOM 837 C C . LYS A 1 102 ? 14.208 12.645 -16.850 1.00 92.44 102 LYS A C 1
ATOM 839 O O . LYS A 1 102 ? 15.375 12.608 -17.232 1.00 92.44 102 LYS A O 1
ATOM 844 N N . VAL A 1 103 ? 13.174 12.535 -17.676 1.00 93.06 103 VAL A N 1
ATOM 845 C CA . VAL A 1 103 ? 13.339 12.494 -19.133 1.00 93.06 103 VAL A CA 1
ATOM 846 C C . VAL A 1 103 ? 13.562 13.916 -19.638 1.00 93.06 103 VAL A C 1
ATOM 848 O O . VAL A 1 103 ? 12.793 14.825 -19.328 1.00 93.06 103 VAL A O 1
ATOM 851 N N . VAL A 1 104 ? 14.637 14.111 -20.396 1.00 93.25 104 VAL A N 1
ATOM 852 C CA . VAL A 1 104 ? 14.976 15.387 -21.036 1.00 93.25 104 VAL A CA 1
ATOM 853 C C . VAL A 1 104 ? 15.106 15.176 -22.537 1.00 93.25 104 VAL A C 1
ATOM 855 O O . VAL A 1 104 ? 15.504 14.097 -22.983 1.00 93.25 104 VAL A O 1
ATOM 858 N N . HIS A 1 105 ? 14.760 16.195 -23.324 1.00 91.31 105 HIS A N 1
ATOM 859 C CA . HIS A 1 105 ? 14.988 16.135 -24.761 1.00 91.31 105 HIS A CA 1
ATOM 860 C C . HIS A 1 105 ? 16.495 16.057 -25.033 1.00 91.31 105 HIS A C 1
ATOM 862 O O . HIS A 1 105 ? 17.288 16.720 -24.365 1.00 91.31 105 HIS A O 1
ATOM 868 N N . ARG A 1 106 ? 16.899 15.249 -26.019 1.00 89.50 106 ARG A N 1
ATOM 869 C CA . ARG A 1 106 ? 18.318 15.079 -26.374 1.00 89.50 106 ARG A CA 1
ATOM 870 C C . ARG A 1 106 ? 18.959 16.398 -26.844 1.00 89.50 106 ARG A C 1
ATOM 872 O O . ARG A 1 106 ? 20.164 16.568 -26.690 1.00 89.50 106 ARG A O 1
ATOM 879 N N . HIS A 1 107 ? 18.149 17.314 -27.382 1.00 86.50 107 HIS A N 1
ATOM 880 C CA . HIS A 1 107 ? 18.553 18.628 -27.899 1.00 86.50 107 HIS A CA 1
ATOM 881 C C . HIS A 1 107 ? 17.567 19.725 -27.438 1.00 86.50 107 HIS A C 1
ATOM 883 O O . HIS A 1 107 ? 16.512 19.846 -28.056 1.00 86.50 107 HIS A O 1
ATOM 889 N N . PRO A 1 108 ? 17.823 20.427 -26.324 1.00 72.44 108 PRO A N 1
ATOM 890 C CA . PRO A 1 108 ? 16.886 21.389 -25.733 1.00 72.44 108 PRO A CA 1
ATOM 891 C C . PRO A 1 108 ? 16.607 22.616 -26.608 1.00 72.44 108 PRO A C 1
ATOM 893 O O . PRO A 1 108 ? 17.495 22.995 -27.404 1.00 72.44 108 PRO A O 1
#

pLDDT: mean 93.89, std 4.85, range [72.44, 98.12]

Sequence (108 aa):
MVLVSSSANSHYKDKVHPQDLDVKNEIFSDWGPNFQVWHDYWWDPAEPKKITVDTAGLILQFINIPNTWAIVPTNIAHAFKNRQPVNISELLVPPDERIYYKVVHRHP

Secondary structure (DSSP, 8-state):
-EEEEETTT----SEE-GGGS-GGGBEEE---HHHHHHHHHHS-TTSPPSEEESSHHHHHHHTTSTT-EEEE-HHHHHHHHTTS-EEEEEESSPPPP--------S--

Foldseek 3Di:
DWKKAAPVADPDDLEDELLVADQCQEAEEDPDDLQVVVNCVNDPPPDDHVHYDDDLVVCLVCRPPHPHMYDDDPVSNVVSVVVHHMRIHHHPDDGDDDDDDDDDDPPD

Radius of gyration: 14.57 Å; chains: 1; bounding box: 32×36×42 Å

Organism: NCBI:txid1076179